Protein AF-A0A356F1R2-F1 (afdb_monomer_lite)

Radius of gyration: 15.66 Å; chains: 1; bounding box: 35×26×42 Å

pLDDT: mean 94.22, std 6.43, range [51.56, 97.62]

Foldseek 3Di:
DLQLLLVLLVVLCVVVVHDLVRVCVVLVDHSVVNVVSNVRDDDWPVVLLSSCQVSQAASCCNNVVDVDGHRWHFDPQDLVLLLVLLVVLCVVVVHDLQRVCVVQVHDSCVSVVSVVPDHDTPVVLVSSCVVSVHGSRSSTDTDD

Structure (mmCIF, N/CA/C/O backbone):
data_AF-A0A356F1R2-F1
#
_entry.id   AF-A0A356F1R2-F1
#
loop_
_atom_site.group_PDB
_atom_site.id
_atom_site.type_symbol
_atom_site.label_atom_id
_atom_site.label_alt_id
_atom_site.label_comp_id
_atom_site.label_asym_id
_atom_site.label_entity_id
_atom_site.label_seq_id
_atom_site.pdbx_PDB_ins_code
_atom_site.Cartn_x
_atom_site.Cartn_y
_atom_site.Cartn_z
_atom_site.occupancy
_atom_site.B_iso_or_equiv
_atom_site.auth_seq_id
_atom_site.auth_comp_id
_atom_site.auth_asym_id
_atom_site.auth_atom_id
_atom_site.pdbx_PDB_model_num
ATOM 1 N N . MET A 1 1 ? -8.764 -10.237 -2.618 1.00 51.56 1 MET A N 1
ATOM 2 C CA . MET A 1 1 ? -7.686 -9.520 -1.892 1.00 51.56 1 MET A CA 1
ATOM 3 C C . MET A 1 1 ? -8.197 -8.269 -1.166 1.00 51.56 1 MET A C 1
ATOM 5 O O . MET A 1 1 ? -7.506 -7.785 -0.288 1.00 51.56 1 MET A O 1
ATOM 9 N N . VAL A 1 2 ? -9.401 -7.766 -1.477 1.00 54.66 2 VAL A N 1
ATOM 10 C CA . VAL A 1 2 ? -10.014 -6.622 -0.773 1.00 54.66 2 VAL A CA 1
ATOM 11 C C . VAL A 1 2 ? -10.582 -7.017 0.596 1.00 54.66 2 VAL A C 1
ATOM 13 O O . VAL A 1 2 ? -10.477 -6.238 1.537 1.00 54.66 2 VAL A O 1
ATOM 16 N N . ASP A 1 3 ? -11.106 -8.239 0.712 1.00 68.25 3 ASP A N 1
ATOM 17 C CA . ASP A 1 3 ? -11.795 -8.711 1.923 1.00 68.25 3 ASP A CA 1
ATOM 18 C C . ASP A 1 3 ? -10.860 -8.750 3.143 1.00 68.25 3 ASP A C 1
ATOM 20 O O . ASP A 1 3 ? -11.213 -8.286 4.222 1.00 68.25 3 ASP A O 1
ATOM 24 N N . LYS A 1 4 ? -9.602 -9.167 2.940 1.00 89.31 4 LYS A N 1
ATOM 25 C CA . LYS A 1 4 ? -8.615 -9.254 4.023 1.00 89.31 4 LYS A CA 1
ATOM 26 C C . LYS A 1 4 ? -8.335 -7.909 4.697 1.00 89.31 4 LYS A C 1
ATOM 28 O O . LYS A 1 4 ? -8.249 -7.855 5.914 1.00 89.31 4 LYS A O 1
ATOM 33 N N . PHE A 1 5 ? -8.206 -6.824 3.931 1.00 95.50 5 PHE A N 1
ATOM 34 C CA . PHE A 1 5 ? -7.922 -5.505 4.508 1.00 95.50 5 PHE A CA 1
ATOM 35 C C . PHE A 1 5 ? -9.089 -4.991 5.361 1.00 95.50 5 PHE A C 1
ATOM 37 O O . PHE A 1 5 ? -8.863 -4.454 6.444 1.00 95.50 5 PHE A O 1
ATOM 44 N N . SER A 1 6 ? -10.334 -5.140 4.890 1.00 96.31 6 SER A N 1
ATOM 45 C CA . SER A 1 6 ? -11.504 -4.700 5.659 1.00 96.31 6 SER A CA 1
ATOM 46 C C . SER A 1 6 ? -11.663 -5.481 6.958 1.00 96.31 6 SER A C 1
ATOM 48 O O . SER A 1 6 ? -11.980 -4.871 7.979 1.00 96.31 6 SER A O 1
ATOM 50 N N . ASP A 1 7 ? -11.399 -6.788 6.919 1.00 96.31 7 ASP A N 1
ATOM 51 C CA . ASP A 1 7 ? -11.484 -7.664 8.087 1.00 96.31 7 ASP A CA 1
ATOM 52 C C . ASP A 1 7 ? -10.404 -7.292 9.112 1.00 96.31 7 ASP A C 1
ATOM 54 O O . ASP A 1 7 ? -10.723 -6.974 10.255 1.00 96.31 7 ASP A O 1
ATOM 58 N N . ILE A 1 8 ? -9.145 -7.167 8.676 1.00 97.25 8 ILE A N 1
ATOM 59 C CA . ILE A 1 8 ? -8.020 -6.778 9.544 1.00 97.25 8 ILE A CA 1
ATOM 60 C C . ILE A 1 8 ? -8.233 -5.384 10.143 1.00 97.25 8 ILE A C 1
ATOM 62 O O . ILE A 1 8 ? -7.986 -5.169 11.329 1.00 97.25 8 ILE A O 1
ATOM 66 N N . LEU A 1 9 ? -8.728 -4.419 9.360 1.00 97.31 9 LEU A N 1
ATOM 67 C CA . LEU A 1 9 ? -9.057 -3.094 9.885 1.00 97.31 9 LEU A CA 1
ATOM 68 C C . LEU A 1 9 ? -10.172 -3.166 10.938 1.00 97.31 9 LEU A C 1
ATOM 70 O O . LEU A 1 9 ? -10.107 -2.452 11.939 1.00 97.31 9 LEU A O 1
ATOM 74 N N . SER A 1 10 ? -11.191 -3.999 10.716 1.00 96.81 10 SER A N 1
ATOM 75 C CA . SER A 1 10 ? -12.272 -4.216 11.681 1.00 96.81 10 SER A CA 1
ATOM 76 C C . SER A 1 10 ? -11.727 -4.779 12.992 1.00 96.81 10 SER A C 1
ATOM 78 O O . SER A 1 10 ? -12.020 -4.232 14.058 1.00 96.81 10 SER A O 1
ATOM 80 N N . ASP A 1 11 ? -10.889 -5.810 12.911 1.00 96.69 11 ASP A N 1
ATOM 81 C CA . ASP A 1 11 ? -10.286 -6.463 14.071 1.00 96.69 11 ASP A CA 1
ATOM 82 C C . ASP A 1 11 ? -9.409 -5.487 14.860 1.00 96.69 11 ASP A C 1
ATOM 84 O O . ASP A 1 11 ? -9.604 -5.309 16.062 1.00 96.69 11 ASP A O 1
ATOM 88 N N . LEU A 1 12 ? -8.542 -4.731 14.179 1.00 96.81 12 LEU A N 1
ATOM 89 C CA . LEU A 1 12 ? -7.698 -3.713 14.809 1.00 96.81 12 LEU A CA 1
ATOM 90 C C . LEU A 1 12 ? -8.512 -2.640 15.549 1.00 96.81 12 LEU A C 1
ATOM 92 O O . LEU A 1 12 ? -8.120 -2.198 16.632 1.00 96.81 12 LEU A O 1
ATOM 96 N N . ILE A 1 13 ? -9.652 -2.210 14.998 1.00 96.44 13 ILE A N 1
ATOM 97 C CA . ILE A 1 13 ? -10.541 -1.235 15.649 1.00 96.44 13 ILE A CA 1
ATOM 98 C C . ILE A 1 13 ? -11.159 -1.823 16.928 1.00 96.44 13 ILE A C 1
ATOM 100 O O . ILE A 1 13 ? -11.223 -1.125 17.948 1.0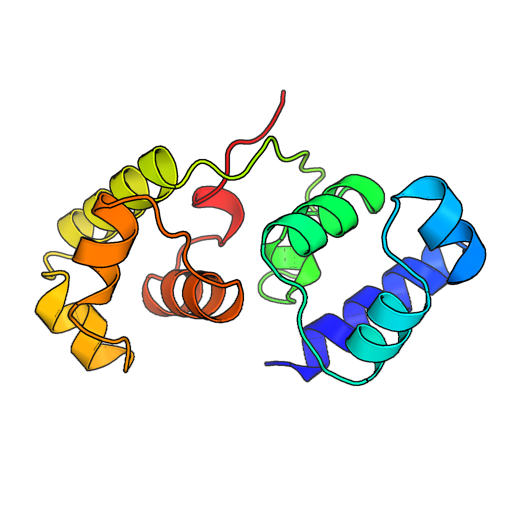0 96.44 13 ILE A O 1
ATOM 104 N N . ILE A 1 14 ? -11.588 -3.089 16.881 1.00 96.38 14 ILE A N 1
ATOM 105 C CA . ILE A 1 14 ? -12.184 -3.811 18.014 1.00 96.38 14 ILE A CA 1
ATOM 106 C C . ILE A 1 14 ? -11.145 -4.034 19.119 1.00 96.38 14 ILE A C 1
ATOM 108 O O . ILE A 1 14 ? -11.404 -3.692 20.272 1.00 96.38 14 ILE A O 1
ATOM 112 N N . GLU A 1 15 ? -9.960 -4.538 18.774 1.00 95.31 15 GLU A N 1
ATOM 113 C CA . GLU A 1 15 ? -8.857 -4.797 19.710 1.00 95.31 15 GLU A CA 1
ATOM 114 C C . GLU A 1 15 ? -8.408 -3.532 20.447 1.00 95.31 15 GLU A C 1
ATOM 116 O O . GLU A 1 15 ? -8.100 -3.566 21.638 1.00 95.31 15 GLU A O 1
ATOM 121 N N . ASN A 1 16 ? -8.422 -2.389 19.758 1.00 93.19 16 ASN A N 1
ATOM 122 C CA . ASN A 1 16 ? -8.071 -1.096 20.341 1.00 93.19 16 ASN A CA 1
ATOM 123 C C . ASN A 1 16 ? -9.237 -0.427 21.090 1.00 93.19 16 ASN A C 1
ATOM 125 O O . ASN A 1 16 ? -9.083 0.699 21.571 1.00 93.19 16 ASN A O 1
ATOM 129 N N . ASN A 1 17 ? -10.404 -1.079 21.178 1.00 93.38 17 ASN A N 1
ATOM 130 C CA . ASN A 1 17 ? -11.624 -0.572 21.811 1.00 93.38 17 ASN A CA 1
ATOM 131 C C . ASN A 1 17 ? -11.966 0.871 21.378 1.00 93.38 17 ASN A C 1
ATOM 133 O O . ASN A 1 17 ? -12.305 1.735 22.193 1.00 93.38 17 ASN A O 1
ATOM 137 N N . CYS A 1 18 ? -11.812 1.160 20.082 1.00 91.62 18 CYS A N 1
ATOM 138 C CA . CYS A 1 18 ? -11.996 2.494 19.518 1.00 91.62 18 CYS A CA 1
ATOM 139 C C . CYS A 1 18 ? -13.264 2.560 18.661 1.00 91.62 18 CYS A C 1
ATOM 141 O O . CYS A 1 18 ? -13.567 1.663 17.884 1.00 91.62 18 CYS A O 1
ATOM 143 N N . SER A 1 19 ? -13.996 3.673 18.744 1.00 95.06 19 SER A N 1
ATOM 144 C CA . SER A 1 19 ? -15.033 3.984 17.751 1.00 95.06 19 SER A CA 1
ATOM 145 C C . SER A 1 19 ? -14.414 4.667 16.529 1.00 95.06 19 SER A C 1
ATOM 147 O O . SER A 1 19 ? -13.357 5.286 16.643 1.00 95.06 19 SER A O 1
ATOM 149 N N . LEU A 1 20 ? -15.099 4.659 15.378 1.00 96.25 20 LEU A N 1
ATOM 150 C CA . LEU A 1 20 ? -14.627 5.384 14.184 1.00 96.25 20 LEU A CA 1
ATOM 151 C C . LEU A 1 20 ? -14.411 6.881 14.448 1.00 96.25 20 LEU A C 1
ATOM 153 O O . LEU A 1 20 ? -13.449 7.457 13.954 1.00 96.25 20 LEU A O 1
ATOM 157 N N . ARG A 1 21 ? -15.271 7.491 15.277 1.00 96.25 21 ARG A N 1
ATOM 158 C CA . ARG A 1 21 ? -15.151 8.904 15.670 1.00 96.25 21 ARG A CA 1
ATOM 159 C C . ARG A 1 21 ? -13.915 9.160 16.522 1.00 96.25 21 ARG A C 1
ATOM 161 O O . ARG A 1 21 ? -13.266 10.190 16.374 1.00 96.25 21 ARG A O 1
ATOM 168 N N . GLU A 1 22 ? -13.596 8.231 17.418 1.00 95.12 22 GLU A N 1
ATOM 169 C CA . GLU A 1 22 ? -12.386 8.331 18.229 1.00 95.12 22 GLU A CA 1
ATOM 170 C C . GLU A 1 22 ? -11.136 8.107 17.371 1.00 95.12 22 GLU A C 1
ATOM 172 O O . GLU A 1 22 ? -10.164 8.845 17.509 1.00 95.12 22 GLU A O 1
ATOM 177 N N . LEU A 1 23 ? -11.186 7.161 16.428 1.00 95.25 23 LEU A N 1
ATOM 178 C CA . LEU A 1 23 ? -10.108 6.932 15.469 1.00 95.25 23 LEU A CA 1
ATOM 179 C C . LEU A 1 23 ? -9.850 8.180 14.617 1.00 95.25 23 LEU A C 1
ATOM 181 O O . LEU A 1 23 ? -8.706 8.604 14.479 1.00 95.25 23 LEU A O 1
ATOM 185 N N . GLU A 1 24 ? -10.908 8.815 14.112 1.00 96.94 24 GLU A N 1
ATOM 186 C CA . GLU A 1 24 ? -10.827 10.078 13.376 1.00 96.94 24 GLU A CA 1
ATOM 187 C C . GLU A 1 24 ? -10.139 11.169 14.198 1.00 96.94 24 GLU A C 1
ATOM 189 O O . GLU A 1 24 ? -9.221 11.823 13.704 1.00 96.94 24 GLU A O 1
ATOM 194 N N . ARG A 1 25 ? -10.519 11.328 15.470 1.00 96.19 25 ARG A N 1
ATOM 195 C CA . ARG A 1 25 ? -9.909 12.315 16.370 1.00 96.19 25 ARG A CA 1
ATOM 196 C C . ARG A 1 25 ? -8.421 12.047 16.617 1.00 96.19 25 ARG A C 1
ATOM 198 O O . ARG A 1 25 ? -7.670 12.994 16.833 1.00 96.19 25 ARG A O 1
ATOM 205 N N . ARG A 1 26 ? -8.003 10.778 16.619 1.00 94.50 26 ARG A N 1
ATOM 206 C CA . ARG A 1 26 ? -6.626 10.372 16.939 1.00 94.50 26 ARG A CA 1
ATOM 207 C C . ARG A 1 26 ? -5.688 10.360 15.736 1.00 94.50 26 ARG A C 1
ATOM 209 O O . ARG A 1 26 ? -4.567 10.835 15.859 1.00 94.50 26 ARG A O 1
ATOM 216 N N . CYS A 1 27 ? -6.121 9.821 14.597 1.00 93.56 27 CYS A N 1
ATOM 217 C CA . CYS A 1 27 ? -5.271 9.659 13.410 1.00 93.56 27 CYS A CA 1
ATOM 218 C C . CYS A 1 27 ? -5.625 10.610 12.254 1.00 93.56 27 CYS A C 1
ATOM 220 O O . CYS A 1 27 ? -4.893 10.682 11.270 1.00 93.56 27 CYS A O 1
ATOM 222 N N . GLY A 1 28 ? -6.734 11.353 12.346 1.00 94.38 28 GLY A N 1
ATOM 223 C CA . GLY A 1 28 ? -7.154 12.321 11.327 1.00 94.38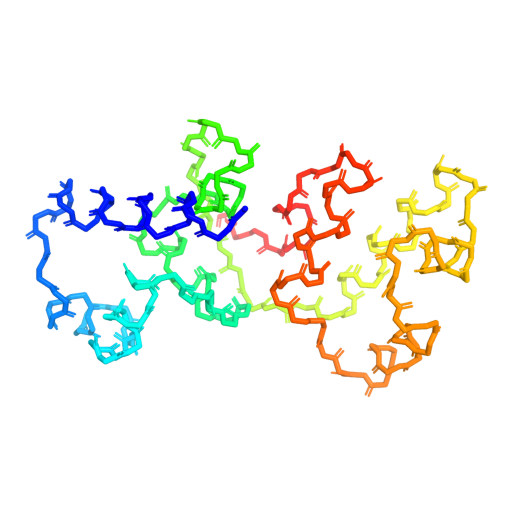 28 GLY A CA 1
ATOM 224 C C . GLY A 1 28 ? -7.825 11.711 10.092 1.00 94.38 28 GLY A C 1
ATOM 225 O O . GLY A 1 28 ? -8.116 12.429 9.134 1.00 94.38 28 GLY A O 1
ATOM 226 N N . VAL A 1 29 ? -8.091 10.400 10.081 1.00 97.00 29 VAL A N 1
ATOM 227 C CA . VAL A 1 29 ? -8.831 9.737 8.998 1.00 97.00 29 VAL A CA 1
ATOM 228 C C . VAL A 1 29 ? -10.328 9.825 9.281 1.00 97.00 29 VAL A C 1
ATOM 230 O O . VAL A 1 29 ? -10.815 9.254 10.250 1.00 97.00 29 VAL A O 1
ATOM 233 N N . ALA A 1 30 ? -11.072 10.525 8.421 1.00 97.62 30 ALA A N 1
ATOM 234 C CA . ALA A 1 30 ? -12.503 10.755 8.618 1.00 97.62 30 ALA A CA 1
ATOM 235 C C . ALA A 1 30 ? -13.306 9.452 8.786 1.00 97.62 30 ALA A C 1
ATOM 237 O O . ALA A 1 30 ? -13.138 8.506 8.008 1.00 97.62 30 ALA A O 1
ATOM 238 N N . SER A 1 31 ? -14.268 9.440 9.714 1.00 97.00 31 SER A N 1
ATOM 239 C CA . SER A 1 31 ? -15.140 8.288 9.998 1.00 97.00 31 SER A CA 1
ATOM 240 C C . SER A 1 31 ? -15.864 7.762 8.755 1.00 97.00 31 SER A C 1
ATOM 242 O O . SER A 1 31 ? -16.109 6.564 8.628 1.00 97.00 31 SER A O 1
ATOM 244 N N . SER A 1 32 ? -16.194 8.646 7.809 1.00 97.12 32 SER A N 1
ATOM 245 C CA . SER A 1 32 ? -16.823 8.280 6.535 1.00 97.12 32 SER A CA 1
ATOM 246 C C . SER A 1 32 ? -15.885 7.501 5.608 1.00 97.12 32 SER A C 1
ATOM 248 O O . SER A 1 32 ? -16.343 6.595 4.910 1.00 97.12 32 SER A O 1
ATOM 250 N N . GLN A 1 33 ? -14.584 7.811 5.616 1.00 97.44 33 GLN A N 1
ATOM 251 C CA . GLN A 1 33 ? -13.575 7.043 4.885 1.00 97.44 33 GLN A CA 1
ATOM 252 C C . GLN A 1 33 ? -13.354 5.687 5.550 1.00 97.44 33 GLN A C 1
ATOM 254 O O . GLN A 1 33 ? -13.434 4.671 4.869 1.00 97.44 33 GLN A O 1
ATOM 259 N N . LEU A 1 34 ? -13.209 5.657 6.879 1.00 97.44 34 LEU A N 1
ATOM 260 C CA . LEU A 1 34 ? -13.091 4.412 7.645 1.00 97.44 34 LEU A CA 1
ATOM 261 C C . LEU A 1 34 ? -14.279 3.474 7.404 1.00 97.44 34 LEU A C 1
ATOM 263 O O . LEU A 1 34 ? -14.097 2.299 7.108 1.00 97.44 34 LEU A O 1
ATOM 267 N N . SER A 1 35 ? -15.506 4.002 7.434 1.00 97.19 35 SER A N 1
ATOM 268 C CA . SER A 1 35 ? -16.709 3.217 7.135 1.00 97.19 35 SER A CA 1
ATOM 269 C C . SER A 1 35 ? -16.707 2.654 5.711 1.00 97.19 35 SER A C 1
ATOM 271 O O . SER A 1 35 ? -17.230 1.567 5.483 1.00 97.19 35 SER A O 1
ATOM 273 N N . ARG A 1 36 ? -16.131 3.375 4.743 1.00 97.00 36 ARG A N 1
ATOM 274 C CA . ARG A 1 36 ? -15.986 2.883 3.371 1.00 97.00 36 ARG A CA 1
ATOM 275 C C . ARG A 1 36 ? -14.934 1.780 3.282 1.00 97.00 36 ARG A C 1
ATOM 277 O O . ARG A 1 36 ? -15.123 0.828 2.530 1.00 97.00 36 ARG A O 1
ATOM 284 N N . TYR A 1 37 ? -13.849 1.897 4.038 1.00 97.19 37 TYR A N 1
ATOM 285 C CA . TYR A 1 37 ? -12.797 0.887 4.096 1.00 97.19 37 TYR A CA 1
ATOM 286 C C . TYR A 1 37 ? -13.315 -0.433 4.660 1.00 97.19 37 TYR A C 1
ATOM 288 O O . TYR A 1 37 ? -13.148 -1.470 4.029 1.00 97.19 37 TYR A O 1
ATOM 296 N N . LEU A 1 38 ? -14.098 -0.368 5.739 1.00 96.06 38 LEU A N 1
ATOM 297 C CA . LEU A 1 38 ? -14.798 -1.522 6.317 1.00 96.06 38 LEU A CA 1
ATOM 298 C C . LEU A 1 38 ? -15.838 -2.163 5.380 1.00 96.06 38 LEU A C 1
ATOM 300 O O . LEU A 1 38 ? -16.319 -3.255 5.649 1.00 96.06 38 LEU A O 1
ATOM 304 N N . LYS A 1 39 ? -16.204 -1.496 4.279 1.00 95.19 39 LYS A N 1
ATOM 305 C CA . LYS A 1 39 ? -17.099 -2.025 3.236 1.00 95.19 39 LYS A CA 1
ATOM 306 C C . LYS A 1 39 ? -16.342 -2.549 2.012 1.00 95.19 39 LYS A C 1
ATOM 308 O O . LYS A 1 39 ? -16.953 -2.735 0.963 1.00 95.19 39 LYS A O 1
ATOM 313 N N . GLY A 1 40 ? -15.027 -2.734 2.119 1.00 92.62 40 GLY A N 1
ATOM 314 C CA . GLY A 1 40 ? -14.207 -3.284 1.043 1.00 92.62 40 GLY A CA 1
ATOM 315 C C . GLY A 1 40 ? -13.719 -2.235 0.045 1.00 92.62 40 GLY A C 1
ATOM 316 O O . GLY A 1 40 ? -13.634 -2.491 -1.149 1.00 92.62 40 GLY A O 1
ATOM 317 N N . THR A 1 41 ? -13.396 -1.025 0.496 1.00 95.25 41 THR A N 1
ATOM 318 C CA . THR A 1 41 ? -12.539 -0.136 -0.310 1.00 95.25 41 THR A CA 1
ATOM 319 C C . THR A 1 41 ? -11.165 -0.058 0.320 1.00 95.25 41 THR A C 1
ATOM 321 O O . THR A 1 41 ? -11.027 -0.246 1.524 1.00 95.25 41 THR A O 1
ATOM 324 N N . ILE A 1 42 ? -10.145 0.233 -0.481 1.00 95.00 42 ILE A N 1
ATOM 325 C CA . ILE A 1 42 ? -8.789 0.393 0.038 1.00 95.00 42 ILE A CA 1
ATOM 326 C C . ILE A 1 42 ? -8.414 1.877 0.139 1.00 95.00 42 ILE A C 1
ATOM 328 O O . ILE A 1 42 ? -8.857 2.688 -0.685 1.00 95.00 42 ILE A O 1
ATOM 332 N N . PRO A 1 43 ? -7.600 2.254 1.135 1.00 96.81 43 PRO A N 1
ATOM 333 C CA . PRO A 1 43 ? -7.088 3.605 1.267 1.00 96.81 43 PRO A CA 1
ATOM 334 C C . PRO A 1 43 ? -6.066 3.929 0.175 1.00 96.81 43 PRO A C 1
ATOM 336 O O . PRO A 1 43 ? -5.467 3.053 -0.449 1.00 96.81 43 PRO A O 1
ATOM 339 N N . ASN A 1 44 ? -5.822 5.225 -0.023 1.00 96.44 44 ASN A N 1
ATOM 340 C CA . ASN A 1 44 ? -4.610 5.660 -0.711 1.00 96.44 44 ASN A CA 1
ATOM 341 C C . ASN A 1 44 ? -3.375 5.441 0.181 1.00 96.44 44 ASN A C 1
ATOM 343 O O . ASN A 1 44 ? -3.497 5.236 1.388 1.00 96.44 44 ASN A O 1
ATOM 347 N N . VAL A 1 45 ? -2.189 5.556 -0.417 1.00 96.88 45 VAL A N 1
ATOM 348 C CA . VAL A 1 45 ? -0.898 5.307 0.240 1.00 96.88 45 VAL A CA 1
ATOM 349 C C . VAL A 1 45 ? -0.745 6.098 1.546 1.00 96.88 45 VAL A C 1
ATOM 351 O O . VAL A 1 45 ? -0.442 5.528 2.588 1.00 96.88 45 VAL A O 1
ATOM 354 N N . LYS A 1 46 ? -1.053 7.400 1.532 1.00 96.06 46 LYS A N 1
ATOM 355 C CA . LYS A 1 46 ? -0.935 8.262 2.718 1.00 96.06 46 LYS A CA 1
ATOM 356 C C . LYS A 1 46 ? -1.831 7.797 3.870 1.00 96.06 46 LYS A C 1
ATOM 358 O O . LYS A 1 46 ? -1.401 7.772 5.023 1.00 96.06 46 LYS A O 1
ATOM 363 N N . VAL A 1 47 ? -3.085 7.461 3.568 1.00 97.25 47 VAL A N 1
ATOM 364 C CA . VAL A 1 47 ? -4.036 6.990 4.582 1.00 97.25 47 VAL A CA 1
ATOM 365 C C . VAL A 1 47 ? -3.651 5.596 5.077 1.00 97.25 47 VAL A C 1
ATOM 367 O O . VAL A 1 47 ? -3.727 5.362 6.278 1.00 97.25 47 VAL A O 1
ATOM 370 N N . ALA A 1 48 ? -3.171 4.709 4.201 1.00 97.50 48 ALA A N 1
ATOM 371 C CA . ALA A 1 48 ? -2.670 3.392 4.589 1.00 97.50 48 ALA A CA 1
ATOM 372 C C . ALA A 1 48 ? -1.534 3.506 5.617 1.00 97.50 48 ALA A C 1
ATOM 374 O O . ALA A 1 48 ? -1.616 2.913 6.687 1.00 97.50 48 ALA A O 1
ATOM 375 N N . MET A 1 49 ? -0.542 4.358 5.346 1.00 97.12 49 MET A N 1
ATOM 376 C CA . MET A 1 49 ? 0.574 4.616 6.264 1.00 97.12 49 MET A CA 1
ATOM 377 C C . MET A 1 49 ? 0.109 5.232 7.586 1.00 97.12 49 MET A C 1
ATOM 379 O O . MET A 1 49 ? 0.631 4.903 8.643 1.00 97.12 49 MET A O 1
ATOM 383 N N . THR A 1 50 ? -0.890 6.119 7.546 1.00 97.19 50 THR A N 1
ATOM 384 C CA . THR A 1 50 ? -1.462 6.727 8.758 1.00 97.19 50 THR A CA 1
ATOM 385 C C . THR A 1 50 ? -2.146 5.682 9.640 1.00 97.19 50 THR A C 1
ATOM 387 O O . THR A 1 50 ? -1.970 5.706 10.855 1.00 97.19 50 THR A O 1
ATOM 390 N N . LEU A 1 51 ? -2.900 4.756 9.041 1.00 97.31 51 LEU A N 1
ATOM 391 C CA . LEU A 1 51 ? -3.533 3.655 9.769 1.00 97.31 51 LEU A CA 1
ATOM 392 C C . LEU A 1 51 ? -2.489 2.682 10.322 1.00 97.31 51 LEU A C 1
ATOM 394 O O . LEU A 1 51 ? -2.557 2.341 11.497 1.00 97.31 51 LEU A O 1
ATOM 398 N N . ALA A 1 52 ? -1.502 2.298 9.511 1.00 96.94 52 ALA A N 1
ATOM 399 C CA . ALA A 1 52 ? -0.421 1.407 9.923 1.00 96.94 52 ALA A CA 1
ATOM 400 C C . ALA A 1 52 ? 0.380 1.989 11.105 1.00 96.94 52 ALA A C 1
ATOM 402 O O . ALA A 1 52 ? 0.555 1.322 12.122 1.00 96.94 52 ALA A O 1
ATOM 403 N N . ASN A 1 53 ? 0.728 3.281 11.040 1.00 96.44 53 ASN A N 1
ATOM 404 C CA . ASN A 1 53 ? 1.374 4.004 12.140 1.00 96.44 53 ASN A CA 1
ATOM 405 C C . ASN A 1 53 ? 0.513 4.060 13.405 1.00 96.44 53 ASN A C 1
ATOM 407 O O . ASN A 1 53 ? 1.041 3.973 14.507 1.00 96.44 53 ASN A O 1
ATOM 411 N N . TYR A 1 54 ? -0.802 4.256 13.262 1.00 96.00 54 TYR A N 1
ATOM 412 C CA . TYR A 1 54 ? -1.706 4.331 14.410 1.00 96.00 54 TYR A CA 1
ATOM 413 C C . TYR A 1 54 ? -1.846 2.977 15.119 1.00 96.00 54 TYR A C 1
ATOM 415 O O . TYR A 1 54 ? -1.903 2.933 16.343 1.00 96.00 54 TYR A O 1
ATOM 423 N N . PHE A 1 55 ? -1.920 1.886 14.355 1.00 96.06 55 PHE A N 1
ATOM 424 C CA . PHE A 1 55 ? -2.086 0.534 14.891 1.00 96.06 55 PHE A CA 1
ATOM 425 C C . PHE A 1 55 ? -0.767 -0.183 15.199 1.00 96.06 55 PHE A C 1
ATOM 427 O O . PHE A 1 55 ? -0.807 -1.336 15.647 1.00 96.06 55 PHE A O 1
ATOM 434 N N . GLU A 1 56 ? 0.362 0.496 14.972 1.00 95.50 56 GLU A N 1
ATOM 435 C CA . GLU A 1 56 ? 1.721 -0.011 15.173 1.00 95.50 56 GLU A CA 1
ATOM 436 C C . GLU A 1 56 ? 1.929 -1.344 14.438 1.00 95.50 56 GLU A C 1
ATOM 438 O O . GLU A 1 56 ? 2.289 -2.365 15.031 1.00 95.50 56 GLU A O 1
ATOM 443 N N . CYS A 1 57 ? 1.605 -1.357 13.141 1.00 96.19 57 CYS A N 1
ATOM 444 C CA . CYS A 1 57 ? 1.714 -2.538 12.291 1.00 96.19 57 CYS A CA 1
ATOM 445 C C . CYS A 1 57 ? 2.374 -2.250 10.939 1.00 96.19 57 CYS A C 1
ATOM 447 O O . CYS A 1 57 ? 2.369 -1.121 10.450 1.00 96.19 57 CYS A O 1
ATOM 449 N N . GLY A 1 58 ? 2.900 -3.309 10.319 1.00 96.50 58 GLY A N 1
ATOM 450 C CA . GLY A 1 58 ? 3.363 -3.285 8.937 1.00 96.50 58 GLY A CA 1
ATOM 451 C C . GLY A 1 58 ? 2.218 -3.139 7.926 1.00 96.50 58 GLY A C 1
ATOM 452 O O . GLY A 1 58 ? 1.089 -3.558 8.198 1.00 96.50 58 GLY A O 1
ATOM 453 N N . LEU A 1 59 ? 2.491 -2.612 6.730 1.00 96.75 59 LEU A N 1
ATOM 454 C CA . LEU A 1 59 ? 1.531 -2.603 5.626 1.00 96.75 59 LEU A CA 1
ATOM 455 C C . LEU A 1 59 ? 1.292 -4.026 5.127 1.00 96.75 59 LEU A C 1
ATOM 457 O O . LEU A 1 59 ? 0.161 -4.339 4.762 1.00 96.75 59 LEU A O 1
ATOM 461 N N . ASP A 1 60 ? 2.297 -4.907 5.173 1.00 96.25 60 ASP A N 1
ATOM 462 C CA . ASP A 1 60 ? 2.080 -6.325 4.872 1.00 96.25 60 ASP A CA 1
ATOM 463 C C . ASP A 1 60 ? 1.002 -6.928 5.776 1.00 96.25 60 ASP A C 1
ATOM 465 O O . ASP A 1 60 ? 0.080 -7.583 5.290 1.00 96.25 60 ASP A O 1
ATOM 469 N N . TYR A 1 61 ? 1.074 -6.653 7.080 1.00 96.69 61 TYR A N 1
ATOM 470 C CA . TYR A 1 61 ? 0.057 -7.087 8.032 1.00 96.69 61 TYR A CA 1
ATOM 471 C C . TYR A 1 61 ? -1.290 -6.426 7.742 1.00 96.69 61 TYR A C 1
ATOM 473 O O . TYR A 1 61 ? -2.294 -7.111 7.584 1.00 96.69 61 TYR A O 1
ATOM 481 N N . LEU A 1 62 ? -1.320 -5.096 7.599 1.00 97.00 62 LEU A N 1
ATOM 482 C CA . LEU A 1 62 ? -2.560 -4.345 7.391 1.00 97.00 62 LEU A CA 1
ATOM 483 C C . LEU A 1 62 ? -3.345 -4.825 6.157 1.00 97.00 62 LEU A C 1
ATOM 485 O O . LEU A 1 62 ? -4.573 -4.844 6.181 1.00 97.00 62 LEU A O 1
ATOM 489 N N . PHE A 1 63 ? -2.652 -5.219 5.086 1.00 96.06 63 PHE A N 1
ATOM 490 C CA . PHE A 1 63 ? -3.267 -5.729 3.856 1.00 96.06 63 PHE A CA 1
ATOM 491 C C . PHE A 1 63 ? -3.370 -7.265 3.796 1.00 96.06 63 PHE A C 1
ATOM 493 O O . PHE A 1 63 ? -3.836 -7.803 2.788 1.00 96.06 63 PHE A O 1
ATOM 500 N N . GLY A 1 64 ? -2.992 -7.980 4.860 1.00 94.31 64 GLY A N 1
ATOM 501 C CA . GLY A 1 64 ? -3.106 -9.439 4.956 1.00 94.31 64 GLY A CA 1
ATOM 502 C C . GLY A 1 64 ? -2.168 -10.208 4.018 1.00 94.31 64 GLY A C 1
ATOM 503 O O . GLY A 1 64 ? -2.524 -11.298 3.547 1.00 94.31 64 GLY A O 1
ATOM 504 N N . LEU A 1 65 ? -1.012 -9.610 3.717 1.00 93.38 65 LEU A N 1
ATOM 505 C CA . LEU A 1 65 ? 0.127 -10.209 3.014 1.00 93.38 65 LEU A CA 1
ATOM 506 C C . LEU A 1 65 ? 1.063 -10.954 3.982 1.00 93.38 65 LEU A C 1
ATOM 508 O O . LEU A 1 65 ? 1.803 -11.835 3.555 1.00 93.38 65 LEU A O 1
ATOM 512 N N . SER A 1 66 ? 0.995 -10.630 5.276 1.00 93.31 66 SER A N 1
ATOM 513 C CA . SER A 1 66 ? 1.690 -11.319 6.365 1.00 93.31 66 SER A CA 1
ATOM 514 C C . SER A 1 66 ? 0.777 -11.453 7.584 1.00 93.31 66 SER A C 1
ATOM 516 O O . SER A 1 66 ? -0.027 -10.563 7.854 1.00 93.31 66 SER A O 1
ATOM 518 N N . ASP A 1 67 ? 0.933 -12.539 8.340 1.00 93.06 67 ASP A N 1
ATOM 519 C CA . ASP A 1 67 ? 0.273 -12.724 9.640 1.00 93.06 67 ASP A CA 1
ATOM 520 C C . ASP A 1 67 ? 1.088 -12.095 10.791 1.00 93.06 67 ASP A C 1
ATOM 522 O O . ASP A 1 67 ? 0.613 -11.973 11.921 1.00 93.06 67 ASP A O 1
ATOM 526 N N . GLU A 1 68 ? 2.326 -11.671 10.520 1.00 92.69 68 GLU A N 1
ATOM 527 C CA . GLU A 1 68 ? 3.217 -11.083 11.516 1.00 92.69 68 GLU A CA 1
ATOM 528 C C . GLU A 1 68 ? 2.952 -9.586 11.690 1.00 92.69 68 GLU A C 1
ATOM 530 O O . GLU A 1 68 ? 3.263 -8.766 10.821 1.00 92.69 68 GLU A O 1
ATOM 535 N N . LYS A 1 69 ? 2.436 -9.204 12.861 1.00 92.69 69 LYS A N 1
ATOM 536 C CA . LYS A 1 69 ? 2.287 -7.796 13.241 1.00 92.69 69 LYS A CA 1
ATOM 537 C C . LYS A 1 69 ? 3.639 -7.210 13.661 1.00 92.69 69 LYS A C 1
ATOM 539 O O . LYS A 1 69 ? 4.017 -7.252 14.830 1.00 92.69 69 LYS A O 1
ATOM 544 N N . GLN A 1 70 ? 4.369 -6.664 12.695 1.00 89.50 70 GLN A N 1
ATOM 545 C CA . GLN A 1 70 ? 5.627 -5.957 12.939 1.00 89.50 70 GLN A CA 1
ATOM 546 C C . GLN A 1 70 ? 5.360 -4.518 13.382 1.00 89.50 70 GLN A C 1
ATOM 548 O O . GLN A 1 70 ? 4.547 -3.835 12.766 1.00 89.50 70 GLN A O 1
ATOM 553 N N . ASN A 1 71 ? 6.056 -4.039 14.414 1.00 92.56 71 ASN A N 1
ATOM 554 C CA . ASN A 1 71 ? 5.940 -2.647 14.841 1.00 92.56 71 ASN A CA 1
ATOM 555 C C . ASN A 1 71 ? 6.762 -1.747 13.901 1.00 92.56 71 ASN A C 1
ATOM 557 O O . ASN A 1 71 ? 7.983 -1.647 14.044 1.00 92.56 71 ASN A O 1
ATOM 561 N N . ILE A 1 72 ? 6.095 -1.160 12.902 1.00 90.38 72 ILE A N 1
ATOM 562 C CA . ILE A 1 72 ? 6.699 -0.315 11.867 1.00 90.38 72 ILE A CA 1
ATOM 563 C C . ILE A 1 72 ? 6.085 1.084 11.922 1.00 90.38 72 ILE A C 1
ATOM 565 O O . ILE A 1 72 ? 4.868 1.243 12.005 1.00 90.38 72 ILE A O 1
ATOM 569 N N . PHE A 1 73 ? 6.940 2.102 11.811 1.00 93.56 73 PHE A N 1
ATOM 570 C CA . PHE A 1 73 ? 6.528 3.495 11.688 1.00 93.56 73 PHE A CA 1
ATOM 571 C C . PHE A 1 73 ? 7.031 4.083 10.377 1.00 93.56 73 PHE A C 1
ATOM 573 O O . PHE A 1 73 ? 8.230 4.167 10.143 1.00 93.56 73 PHE A O 1
ATOM 580 N N . TYR A 1 74 ? 6.131 4.553 9.528 1.00 93.88 74 TYR A N 1
ATOM 581 C CA . TYR A 1 74 ? 6.456 5.104 8.221 1.00 93.88 74 TYR A CA 1
ATOM 582 C C . TYR A 1 74 ? 6.671 6.620 8.251 1.00 93.88 74 TYR A C 1
ATOM 584 O O . TYR A 1 74 ? 5.994 7.365 8.976 1.00 93.88 74 TYR A O 1
ATOM 592 N N . ALA A 1 75 ? 7.597 7.091 7.412 1.00 92.25 75 ALA A N 1
ATOM 593 C CA . ALA A 1 75 ? 7.760 8.502 7.061 1.00 92.25 75 ALA A CA 1
ATOM 594 C C . ALA A 1 75 ? 6.720 8.960 6.026 1.00 92.25 75 ALA A C 1
ATOM 596 O O . ALA A 1 75 ? 5.628 8.414 5.966 1.00 92.25 75 ALA A O 1
ATOM 597 N N . ASN A 1 76 ? 6.994 10.016 5.261 1.00 92.12 76 ASN A N 1
ATOM 598 C CA . ASN A 1 76 ? 6.174 10.315 4.086 1.00 92.12 76 ASN A CA 1
ATOM 599 C C . ASN A 1 76 ? 6.575 9.373 2.947 1.00 92.12 76 ASN A C 1
ATOM 601 O O . ASN A 1 76 ? 7.719 8.934 2.888 1.00 92.12 76 ASN A O 1
ATOM 605 N N . PHE A 1 77 ? 5.646 9.069 2.041 1.00 94.31 77 PHE A N 1
ATOM 606 C CA . PHE A 1 77 ? 5.973 8.244 0.882 1.00 94.31 77 PHE A CA 1
ATOM 607 C C . PHE A 1 77 ? 6.922 9.000 -0.051 1.00 94.3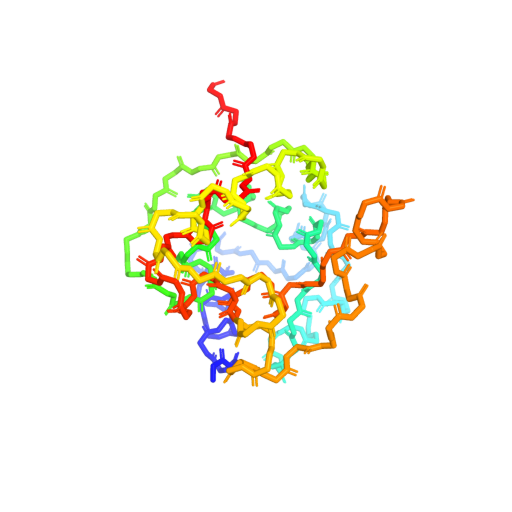1 77 PHE A C 1
ATOM 609 O O . PHE A 1 77 ? 6.554 10.050 -0.584 1.00 94.31 77 PHE A O 1
ATOM 616 N N . ASP A 1 78 ? 8.121 8.457 -0.251 1.00 94.56 78 ASP A N 1
ATOM 617 C CA . ASP A 1 78 ? 9.091 8.969 -1.212 1.00 94.56 78 ASP A CA 1
ATOM 618 C C . ASP A 1 78 ? 9.004 8.176 -2.522 1.00 94.56 78 ASP A C 1
ATOM 620 O O . ASP A 1 78 ? 9.526 7.065 -2.654 1.00 94.56 78 ASP A O 1
ATOM 624 N N . THR A 1 79 ? 8.355 8.782 -3.520 1.00 94.88 79 THR A N 1
ATOM 625 C CA . THR A 1 79 ? 8.245 8.229 -4.874 1.00 94.88 79 THR A CA 1
ATOM 626 C C . THR A 1 79 ? 9.619 7.941 -5.492 1.00 94.88 79 THR A C 1
ATOM 628 O O . THR A 1 79 ? 9.763 6.949 -6.205 1.00 94.88 79 THR A O 1
ATOM 631 N N . TYR A 1 80 ? 10.639 8.769 -5.239 1.00 94.88 80 TYR A N 1
ATOM 632 C CA . TYR A 1 80 ? 11.972 8.563 -5.806 1.00 94.88 80 TYR A CA 1
ATOM 633 C C . TYR A 1 80 ? 12.635 7.316 -5.217 1.00 94.88 80 TYR A C 1
ATOM 635 O O . TYR A 1 80 ? 13.137 6.469 -5.966 1.00 94.88 80 TYR A O 1
ATOM 643 N N . ASN A 1 81 ? 12.584 7.164 -3.891 1.00 95.00 81 ASN A N 1
ATOM 644 C CA . ASN A 1 81 ? 13.099 5.971 -3.227 1.00 95.00 81 ASN A CA 1
ATOM 645 C C . ASN A 1 81 ? 12.341 4.709 -3.673 1.00 95.00 81 ASN A C 1
ATOM 647 O O . ASN A 1 81 ? 12.972 3.709 -4.019 1.00 95.00 81 ASN A O 1
ATOM 651 N N . PHE A 1 82 ? 11.009 4.782 -3.790 1.00 96.50 82 PHE A N 1
ATOM 652 C CA . PHE A 1 82 ? 10.203 3.701 -4.362 1.00 96.50 82 PHE A CA 1
ATOM 653 C C . PHE A 1 82 ? 10.699 3.288 -5.757 1.00 96.50 82 PHE A C 1
ATOM 655 O O . PHE A 1 82 ? 10.950 2.105 -5.982 1.00 96.50 82 PHE A O 1
ATOM 662 N N . ILE A 1 83 ? 10.885 4.236 -6.688 1.00 97.25 83 ILE A N 1
ATOM 663 C CA . ILE A 1 83 ? 11.348 3.932 -8.055 1.00 97.25 83 ILE A CA 1
ATOM 664 C C . ILE A 1 83 ? 12.708 3.235 -8.022 1.00 97.25 83 ILE A C 1
ATOM 666 O O . ILE A 1 83 ? 12.918 2.265 -8.749 1.00 97.25 83 ILE A O 1
ATOM 670 N N . LYS A 1 84 ? 13.631 3.709 -7.178 1.00 97.38 84 LYS A N 1
ATOM 671 C CA . LYS A 1 84 ? 14.962 3.114 -7.034 1.00 97.38 84 LYS A CA 1
ATOM 672 C C . LYS A 1 84 ? 14.876 1.652 -6.586 1.00 97.38 84 LYS A C 1
ATOM 674 O O . LYS A 1 84 ? 15.490 0.796 -7.218 1.00 97.38 84 LYS A O 1
ATOM 679 N N . ILE A 1 85 ? 14.106 1.372 -5.534 1.00 97.00 85 ILE A N 1
ATOM 680 C CA . ILE A 1 85 ? 13.924 0.018 -4.990 1.00 97.00 85 ILE A CA 1
ATOM 681 C C . ILE A 1 85 ? 13.224 -0.877 -6.015 1.00 97.00 85 ILE A C 1
ATOM 683 O O . ILE A 1 85 ? 13.687 -1.979 -6.296 1.00 97.00 85 ILE A O 1
ATOM 687 N N . TYR A 1 86 ? 12.162 -0.378 -6.646 1.00 97.38 86 TYR A N 1
ATOM 688 C CA . TYR A 1 86 ? 11.436 -1.090 -7.692 1.00 97.38 86 TYR A CA 1
ATOM 689 C C . TYR A 1 86 ? 12.349 -1.513 -8.854 1.00 97.38 86 TYR A C 1
ATOM 691 O O . TYR A 1 86 ? 12.353 -2.680 -9.245 1.00 97.38 86 TYR A O 1
ATOM 699 N N . LEU A 1 87 ? 13.157 -0.592 -9.391 1.00 97.38 87 LEU A N 1
ATOM 700 C CA . LEU A 1 87 ? 14.080 -0.893 -10.490 1.00 97.38 87 LEU A CA 1
ATOM 701 C C . LEU A 1 87 ? 15.190 -1.869 -10.072 1.00 97.38 87 LEU A C 1
ATOM 703 O O . LEU A 1 87 ? 15.579 -2.720 -10.873 1.00 97.38 87 LEU A O 1
ATOM 707 N N . ASP A 1 88 ? 15.671 -1.785 -8.831 1.00 97.31 88 ASP A N 1
ATOM 708 C CA . ASP A 1 88 ? 16.641 -2.737 -8.284 1.00 97.31 88 ASP A CA 1
ATOM 709 C C . ASP A 1 88 ? 16.053 -4.155 -8.183 1.00 97.31 88 ASP A C 1
ATOM 711 O O . ASP A 1 88 ? 16.683 -5.121 -8.622 1.00 97.31 88 ASP A O 1
ATOM 715 N N . CYS A 1 89 ? 14.809 -4.294 -7.711 1.00 96.88 89 CYS A N 1
ATOM 716 C CA . CYS A 1 89 ? 14.099 -5.575 -7.703 1.00 96.88 89 CYS A CA 1
ATOM 717 C C . CYS A 1 89 ? 13.958 -6.161 -9.117 1.00 96.88 89 CYS A C 1
ATOM 719 O O . CYS A 1 89 ? 14.261 -7.334 -9.332 1.00 96.88 89 CYS A O 1
ATOM 721 N N . LEU A 1 90 ? 13.559 -5.350 -10.103 1.00 97.00 90 LEU A N 1
ATOM 722 C CA . LEU A 1 90 ? 13.452 -5.805 -11.494 1.00 97.00 90 LEU A CA 1
ATOM 723 C C . LEU A 1 90 ? 14.800 -6.270 -12.063 1.00 97.00 90 LEU A C 1
ATOM 725 O O . LEU A 1 90 ? 14.868 -7.308 -12.726 1.00 97.00 90 LEU A O 1
ATOM 729 N N . SER A 1 91 ? 15.870 -5.527 -11.773 1.00 96.62 91 SER A N 1
ATOM 730 C CA . SER A 1 91 ? 17.236 -5.866 -12.179 1.00 96.62 91 SER A CA 1
ATOM 731 C C . SER A 1 91 ? 17.674 -7.217 -11.606 1.00 96.62 91 SER A C 1
ATOM 733 O O . SER A 1 91 ? 18.139 -8.083 -12.347 1.00 96.62 91 SER A O 1
ATOM 735 N N . LYS A 1 92 ? 17.428 -7.454 -10.310 1.00 95.81 92 LYS A N 1
ATOM 736 C CA . LYS A 1 92 ? 17.708 -8.737 -9.638 1.00 95.81 92 LYS A CA 1
ATOM 737 C C . LYS A 1 92 ? 16.932 -9.906 -10.248 1.00 95.81 92 LYS A C 1
ATOM 739 O O . LYS A 1 92 ? 17.450 -11.017 -10.313 1.00 95.81 92 LYS A O 1
ATOM 744 N N . CYS A 1 93 ? 15.720 -9.656 -10.737 1.00 93.31 93 CYS A N 1
ATOM 745 C CA . CYS A 1 93 ? 14.9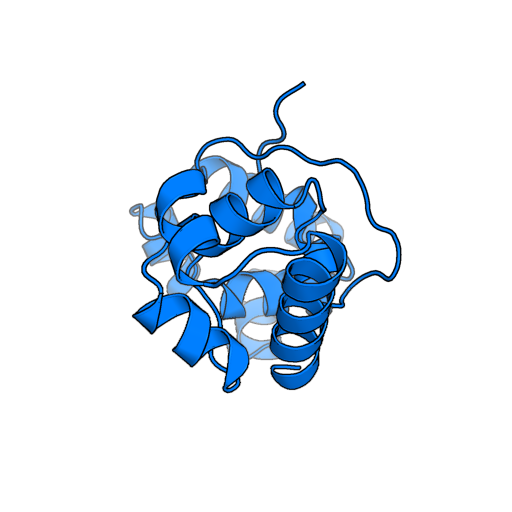07 -10.641 -11.451 1.00 93.31 93 CYS A CA 1
ATOM 746 C C . CYS A 1 93 ? 15.238 -10.753 -12.954 1.00 93.31 93 CYS A C 1
ATOM 748 O O . CYS A 1 93 ? 14.590 -11.532 -13.655 1.00 93.31 93 CYS A O 1
ATOM 750 N N . ASN A 1 94 ? 16.208 -9.985 -13.465 1.00 95.69 94 ASN A N 1
ATOM 751 C CA . ASN A 1 94 ? 16.575 -9.908 -14.881 1.00 95.69 94 ASN A CA 1
ATOM 752 C C . ASN A 1 94 ? 15.361 -9.677 -15.811 1.00 95.69 94 ASN A C 1
ATOM 754 O O . ASN A 1 94 ? 15.213 -10.309 -16.862 1.00 95.69 94 ASN A O 1
ATOM 758 N N . ILE A 1 95 ? 14.451 -8.788 -15.399 1.00 96.25 95 ILE A N 1
ATOM 759 C CA . ILE A 1 95 ? 13.240 -8.433 -16.146 1.00 96.25 95 ILE A CA 1
ATOM 760 C C . ILE A 1 95 ? 13.187 -6.920 -16.369 1.00 96.25 95 ILE A C 1
ATOM 762 O O . ILE A 1 95 ? 13.505 -6.132 -15.488 1.00 96.25 95 ILE A O 1
ATOM 766 N N . SER A 1 96 ? 12.783 -6.489 -17.564 1.00 96.81 96 SER A N 1
ATOM 767 C CA . SER A 1 96 ? 12.570 -5.065 -17.834 1.00 96.81 96 SER A CA 1
ATOM 768 C C . SER A 1 96 ? 11.240 -4.586 -17.251 1.00 96.81 96 SER A C 1
ATOM 770 O O . SER A 1 96 ? 10.293 -5.368 -17.137 1.00 96.81 96 SER A O 1
ATOM 772 N N . HIS A 1 97 ? 11.129 -3.282 -16.969 1.00 96.50 97 HIS A N 1
ATOM 773 C CA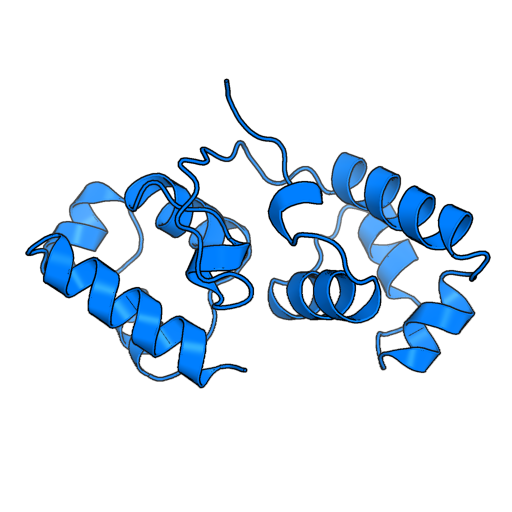 . HIS A 1 97 ? 9.850 -2.673 -16.586 1.00 96.50 97 HIS A CA 1
ATOM 774 C C . HIS A 1 97 ? 8.747 -3.002 -17.592 1.00 96.50 97 HIS A C 1
ATOM 776 O O . HIS A 1 97 ? 7.672 -3.421 -17.191 1.00 96.50 97 HIS A O 1
ATOM 782 N N . TRP A 1 98 ? 9.034 -2.883 -18.891 1.00 96.94 98 TRP A N 1
ATOM 783 C CA . TRP A 1 98 ? 8.073 -3.177 -19.953 1.00 96.94 98 TRP A CA 1
ATOM 784 C C . TRP A 1 98 ? 7.513 -4.604 -19.850 1.00 96.94 98 TRP A C 1
ATOM 786 O O . TRP A 1 98 ? 6.302 -4.799 -19.766 1.00 96.94 98 TRP A O 1
ATOM 796 N N . LYS A 1 99 ? 8.398 -5.607 -19.757 1.00 96.56 99 LYS A N 1
ATOM 797 C CA . LYS A 1 99 ? 7.993 -7.017 -19.662 1.00 96.56 99 LYS A CA 1
ATOM 798 C C . LYS A 1 99 ? 7.251 -7.303 -18.355 1.00 96.56 99 LYS A C 1
ATOM 800 O O . LYS A 1 99 ? 6.310 -8.091 -18.337 1.00 96.56 99 LYS A O 1
ATOM 805 N N . PHE A 1 100 ? 7.672 -6.672 -17.261 1.00 97.25 100 PHE A N 1
ATOM 806 C CA . PHE A 1 100 ? 7.013 -6.811 -15.969 1.00 97.25 100 PHE A CA 1
ATOM 807 C C . PHE A 1 100 ? 5.618 -6.174 -15.968 1.00 97.25 100 PHE A C 1
ATOM 809 O O . PHE A 1 100 ? 4.660 -6.830 -15.573 1.00 97.25 100 PHE A O 1
ATOM 816 N N . ALA A 1 101 ? 5.483 -4.943 -16.463 1.00 96.88 101 ALA A N 1
ATOM 817 C CA . ALA A 1 101 ? 4.214 -4.232 -16.556 1.00 96.88 101 ALA A CA 1
ATOM 818 C C . ALA A 1 101 ? 3.198 -5.024 -17.387 1.00 96.88 101 ALA A C 1
ATOM 820 O O . ALA A 1 101 ? 2.078 -5.236 -16.929 1.00 96.88 101 ALA A O 1
ATOM 821 N N . GLN A 1 102 ? 3.624 -5.570 -18.532 1.00 96.00 102 GLN A N 1
ATOM 822 C CA . GLN A 1 102 ? 2.797 -6.457 -19.349 1.00 96.00 102 GLN A CA 1
ATOM 823 C C . GLN A 1 102 ? 2.363 -7.718 -18.583 1.00 96.00 102 GLN A C 1
ATOM 825 O O . GLN A 1 102 ? 1.190 -8.082 -18.627 1.00 96.00 102 GLN A O 1
ATOM 830 N N . LYS A 1 103 ? 3.284 -8.369 -17.854 1.00 95.06 103 LYS A N 1
ATOM 831 C CA . LYS A 1 103 ? 2.996 -9.583 -17.066 1.00 95.06 103 LYS A CA 1
ATOM 832 C C . LYS A 1 103 ? 1.888 -9.354 -16.034 1.00 95.06 103 LYS A C 1
ATOM 834 O O . LYS A 1 103 ? 1.067 -10.245 -15.838 1.00 95.06 103 LYS A O 1
ATOM 839 N N . ILE A 1 104 ? 1.881 -8.198 -15.371 1.00 94.94 104 ILE A N 1
ATOM 840 C CA . ILE A 1 104 ? 0.963 -7.917 -14.255 1.00 94.94 104 ILE A CA 1
ATOM 841 C C . ILE A 1 104 ? -0.201 -6.993 -14.640 1.00 94.94 104 ILE A C 1
ATOM 843 O O . ILE A 1 104 ? -0.989 -6.606 -13.785 1.00 94.94 104 ILE A O 1
ATOM 847 N N . GLY A 1 105 ? -0.321 -6.626 -15.919 1.00 94.31 105 GLY A N 1
ATOM 848 C CA . GLY A 1 105 ? -1.389 -5.754 -16.414 1.00 94.31 105 GLY A CA 1
ATOM 849 C C . GLY A 1 105 ? -1.278 -4.289 -15.970 1.00 94.31 105 GLY A C 1
ATOM 850 O O . GLY A 1 105 ? -2.291 -3.593 -15.915 1.00 94.31 105 GLY A O 1
ATOM 851 N N . LEU A 1 106 ? -0.075 -3.802 -15.645 1.00 94.00 106 LEU A N 1
ATOM 852 C CA . LEU A 1 106 ? 0.158 -2.375 -15.407 1.00 94.00 106 LEU A CA 1
ATOM 853 C C . LEU A 1 106 ? 0.315 -1.619 -16.729 1.00 94.00 106 LEU A C 1
ATOM 855 O O . LEU A 1 106 ? 0.852 -2.134 -17.706 1.00 94.00 106 LEU A O 1
ATOM 859 N N . ASN A 1 107 ? -0.093 -0.350 -16.731 1.00 92.19 107 ASN A N 1
ATOM 860 C CA . ASN A 1 107 ? 0.185 0.550 -17.845 1.00 92.19 107 ASN A CA 1
ATOM 861 C C . ASN A 1 107 ? 1.706 0.709 -18.012 1.00 92.19 107 ASN A C 1
ATOM 863 O O . ASN A 1 107 ? 2.373 1.207 -17.113 1.00 92.19 107 ASN A O 1
ATOM 867 N N . GLU A 1 108 ? 2.245 0.350 -19.173 1.00 90.94 108 GLU A N 1
ATOM 868 C CA . GLU A 1 108 ? 3.683 0.412 -19.485 1.00 90.94 108 GLU A CA 1
ATOM 869 C C . GLU A 1 108 ? 4.285 1.827 -19.374 1.00 90.94 108 GLU A C 1
ATOM 871 O O . GLU A 1 108 ? 5.495 1.990 -19.236 1.00 90.94 108 GLU A O 1
ATOM 876 N N . SER A 1 109 ? 3.449 2.869 -19.423 1.00 93.69 109 SER A N 1
ATOM 877 C CA . SER A 1 109 ? 3.871 4.263 -19.249 1.00 93.69 109 SER A CA 1
ATOM 878 C C . SER A 1 109 ? 3.963 4.690 -17.784 1.00 93.69 109 SER A C 1
ATOM 880 O O . SER A 1 109 ? 4.503 5.762 -17.515 1.00 93.69 109 SER A O 1
ATOM 882 N N . CYS A 1 110 ? 3.470 3.889 -16.830 1.00 95.56 110 CYS A N 1
ATOM 883 C CA . CYS A 1 110 ? 3.405 4.278 -15.418 1.00 95.56 110 CYS A CA 1
ATOM 884 C C . CYS A 1 110 ? 4.774 4.671 -14.848 1.00 95.56 110 CYS A C 1
ATOM 886 O O . CYS A 1 110 ? 4.860 5.668 -14.139 1.00 95.56 110 CYS A O 1
ATOM 888 N N . LEU A 1 111 ? 5.857 3.993 -15.246 1.00 96.31 111 LEU A N 1
ATOM 889 C CA . LEU A 1 111 ? 7.205 4.348 -14.805 1.00 96.31 111 LEU A CA 1
ATOM 890 C C . LEU A 1 111 ? 7.594 5.777 -15.201 1.00 96.31 111 LEU A C 1
ATOM 892 O O . LEU A 1 111 ? 8.202 6.483 -14.402 1.00 96.31 111 LEU A O 1
ATOM 896 N N . ARG A 1 112 ? 7.213 6.232 -16.401 1.00 96.38 112 ARG A N 1
ATOM 897 C CA . ARG A 1 112 ? 7.477 7.608 -16.849 1.00 96.38 112 ARG A CA 1
ATOM 898 C C . ARG A 1 112 ? 6.727 8.620 -15.987 1.00 96.38 112 ARG A C 1
ATOM 900 O O . ARG A 1 112 ? 7.294 9.644 -15.624 1.00 96.38 112 ARG A O 1
ATOM 907 N N . HIS A 1 113 ? 5.472 8.325 -15.661 1.00 96.50 113 HIS A N 1
ATOM 908 C CA . HIS A 1 113 ? 4.660 9.157 -14.774 1.00 96.50 113 HIS A CA 1
ATOM 909 C C . HIS A 1 113 ? 5.261 9.223 -13.369 1.00 96.50 113 HIS A C 1
ATOM 911 O O . HIS A 1 113 ? 5.384 10.307 -12.801 1.00 96.50 113 HIS A O 1
ATOM 917 N N . TRP A 1 114 ? 5.739 8.092 -12.842 1.00 96.81 114 TRP A N 1
ATOM 918 C CA . TRP A 1 114 ? 6.402 8.067 -11.541 1.00 96.81 114 TRP A CA 1
ATOM 919 C C . TRP A 1 114 ? 7.695 8.878 -11.536 1.00 96.81 114 TRP A C 1
ATOM 921 O O . TRP A 1 114 ? 7.929 9.668 -10.627 1.00 96.81 114 TRP A O 1
ATOM 931 N N . GLN A 1 115 ? 8.503 8.763 -12.591 1.00 95.44 115 GLN A N 1
ATOM 932 C CA . GLN A 1 115 ? 9.708 9.579 -12.773 1.00 95.44 115 GLN A CA 1
ATOM 933 C C . GLN A 1 115 ? 9.404 11.079 -12.904 1.00 95.44 115 GLN A C 1
ATOM 935 O O . GLN A 1 115 ? 10.253 11.900 -12.567 1.00 95.44 115 GLN A O 1
ATOM 940 N N . ALA A 1 116 ? 8.204 11.440 -13.365 1.00 95.69 116 ALA A N 1
ATOM 941 C CA . ALA A 1 116 ? 7.720 12.818 -13.410 1.00 95.69 116 ALA A CA 1
ATOM 942 C C . ALA A 1 116 ? 7.134 13.309 -12.068 1.00 95.69 116 ALA A C 1
ATOM 944 O O . ALA A 1 116 ? 6.742 14.470 -11.969 1.00 95.69 116 ALA A O 1
ATOM 945 N N . GLY A 1 117 ? 7.091 12.455 -11.038 1.00 92.12 117 GLY A N 1
ATOM 946 C CA . GLY A 1 117 ? 6.665 12.797 -9.679 1.00 92.12 117 GLY A CA 1
ATOM 947 C C . GLY A 1 117 ? 5.288 12.267 -9.274 1.00 92.12 117 GLY A C 1
ATOM 948 O O . GLY A 1 117 ? 4.877 12.486 -8.136 1.00 92.12 117 GLY A O 1
ATOM 949 N N . GLU A 1 118 ? 4.569 11.559 -10.150 1.00 94.50 118 GLU A N 1
ATOM 950 C CA . GLU A 1 118 ? 3.319 10.897 -9.759 1.00 94.50 118 GLU A CA 1
ATOM 951 C C . GLU A 1 118 ? 3.597 9.707 -8.828 1.00 94.50 118 GLU A C 1
ATOM 953 O O . GLU A 1 118 ? 4.580 8.991 -8.991 1.00 94.50 118 GLU A O 1
ATOM 958 N N . SER A 1 119 ? 2.720 9.435 -7.863 1.00 91.19 119 SER A N 1
ATOM 959 C CA . SER A 1 119 ? 2.871 8.261 -6.993 1.00 91.19 119 SER A CA 1
ATOM 960 C C . SER A 1 119 ? 2.022 7.089 -7.496 1.00 91.19 119 SER A C 1
ATOM 962 O O . SER A 1 119 ? 0.88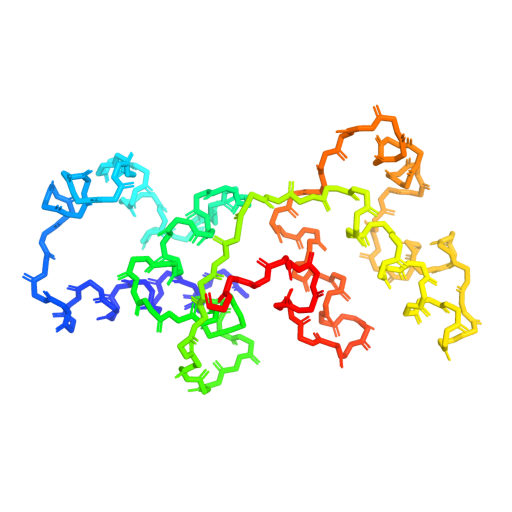1 7.303 -7.920 1.00 91.19 119 SER A O 1
ATOM 964 N N . PRO A 1 120 ? 2.510 5.836 -7.413 1.00 95.81 120 PRO A N 1
ATOM 965 C CA . PRO A 1 120 ? 1.647 4.673 -7.575 1.00 95.81 120 PRO A CA 1
ATOM 966 C C . PRO A 1 120 ? 0.523 4.700 -6.533 1.00 95.81 120 PRO A C 1
ATOM 968 O O . PRO A 1 120 ? 0.692 5.168 -5.405 1.00 95.81 120 PRO A O 1
ATOM 971 N N . ASN A 1 121 ? -0.644 4.177 -6.904 1.00 95.62 121 ASN A N 1
ATOM 972 C CA . ASN A 1 121 ? -1.712 3.960 -5.935 1.00 95.62 121 ASN A CA 1
ATOM 973 C C . ASN A 1 121 ? -1.442 2.695 -5.100 1.00 95.62 121 ASN A C 1
ATOM 975 O O . ASN A 1 121 ? -0.578 1.880 -5.426 1.00 95.62 121 ASN A O 1
ATOM 979 N N . MET A 1 122 ? -2.222 2.519 -4.033 1.00 96.06 122 MET A N 1
ATOM 980 C CA . MET A 1 122 ? -2.044 1.412 -3.095 1.00 96.06 122 MET A CA 1
ATOM 981 C C . MET A 1 122 ? -2.195 0.034 -3.761 1.00 96.06 122 MET A C 1
ATOM 983 O O . MET A 1 122 ? -1.369 -0.843 -3.525 1.00 96.06 122 MET A O 1
ATOM 987 N N . SER A 1 123 ? -3.185 -0.149 -4.648 1.00 94.25 123 SER A N 1
ATOM 988 C CA . SER A 1 123 ? -3.363 -1.408 -5.390 1.00 94.25 123 SER A CA 1
ATOM 989 C C . SER A 1 123 ? -2.140 -1.750 -6.233 1.00 94.25 123 SER A C 1
ATOM 991 O O . SER A 1 123 ? -1.742 -2.907 -6.300 1.00 94.25 123 SER A O 1
ATOM 993 N N . THR A 1 124 ? -1.547 -0.750 -6.888 1.00 96.19 124 THR A N 1
ATOM 994 C CA . THR A 1 124 ? -0.343 -0.932 -7.699 1.00 96.19 124 THR A CA 1
ATOM 995 C C . THR A 1 124 ? 0.835 -1.385 -6.845 1.00 96.19 124 THR A C 1
ATOM 997 O O . THR A 1 124 ? 1.530 -2.310 -7.249 1.00 96.19 124 THR A O 1
ATOM 1000 N N . LEU A 1 125 ? 1.042 -0.792 -5.667 1.00 97.06 125 LEU A N 1
ATOM 1001 C CA . LEU A 1 125 ? 2.117 -1.203 -4.758 1.00 97.06 125 LEU A CA 1
ATOM 1002 C C . LEU A 1 125 ? 1.935 -2.644 -4.266 1.00 97.06 125 LEU A C 1
ATOM 1004 O O . LEU A 1 125 ? 2.880 -3.424 -4.332 1.00 97.06 125 LEU A O 1
ATOM 1008 N N . ILE A 1 126 ? 0.715 -3.015 -3.862 1.00 95.44 126 ILE A N 1
ATOM 1009 C CA . ILE A 1 126 ? 0.380 -4.386 -3.444 1.00 95.44 126 ILE A CA 1
ATOM 1010 C C . ILE A 1 126 ? 0.644 -5.375 -4.585 1.00 95.44 126 ILE A C 1
ATOM 1012 O O . ILE A 1 126 ? 1.301 -6.393 -4.389 1.00 95.44 126 ILE A O 1
ATOM 1016 N N . LEU A 1 127 ? 0.184 -5.054 -5.798 1.00 95.19 127 LEU A N 1
ATOM 1017 C CA . LEU A 1 127 ? 0.364 -5.905 -6.972 1.00 95.19 127 LEU A CA 1
ATOM 1018 C C . LEU A 1 127 ? 1.845 -6.095 -7.332 1.00 95.19 127 LEU A C 1
ATOM 1020 O O . LEU A 1 127 ? 2.246 -7.193 -7.720 1.00 95.19 127 LEU A O 1
ATOM 1024 N N . ILE A 1 128 ? 2.650 -5.034 -7.214 1.00 96.12 128 ILE A N 1
ATOM 1025 C CA . ILE A 1 128 ? 4.098 -5.081 -7.436 1.00 96.12 128 ILE A CA 1
ATOM 1026 C C . ILE A 1 128 ? 4.771 -5.968 -6.382 1.00 96.12 128 ILE A C 1
ATOM 1028 O O . ILE A 1 128 ? 5.543 -6.845 -6.765 1.00 96.12 128 ILE A O 1
ATOM 1032 N N . ALA A 1 129 ? 4.471 -5.757 -5.096 1.00 95.69 129 ALA A N 1
ATOM 1033 C CA . ALA A 1 129 ? 5.031 -6.525 -3.983 1.00 95.69 129 ALA A CA 1
ATOM 1034 C C . ALA A 1 129 ? 4.764 -8.029 -4.151 1.00 95.69 129 ALA A C 1
ATOM 1036 O O . ALA A 1 129 ? 5.701 -8.828 -4.203 1.00 95.69 129 ALA A O 1
ATOM 1037 N N . ASP A 1 130 ? 3.496 -8.386 -4.374 1.00 94.00 130 ASP A N 1
ATOM 1038 C CA . ASP A 1 130 ? 3.029 -9.761 -4.568 1.00 94.00 130 ASP A CA 1
ATOM 1039 C C . ASP A 1 130 ? 3.722 -10.447 -5.761 1.00 94.00 130 ASP A C 1
ATOM 1041 O O . ASP A 1 130 ? 4.273 -11.539 -5.639 1.00 94.00 130 ASP A O 1
ATOM 1045 N N . ASN A 1 131 ? 3.806 -9.774 -6.917 1.00 95.25 131 ASN A N 1
ATOM 1046 C CA . ASN A 1 131 ? 4.400 -10.365 -8.125 1.00 95.25 131 ASN A CA 1
ATOM 1047 C C . ASN A 1 131 ? 5.932 -10.432 -8.123 1.00 95.25 131 ASN A C 1
ATOM 1049 O O . ASN A 1 131 ? 6.504 -11.178 -8.930 1.00 95.25 131 ASN A O 1
ATOM 1053 N N . LEU A 1 132 ? 6.591 -9.635 -7.281 1.00 94.38 132 LEU A N 1
ATOM 1054 C CA . LEU A 1 132 ? 8.036 -9.693 -7.057 1.00 94.38 132 LEU A CA 1
ATOM 1055 C C . LEU A 1 132 ? 8.409 -10.603 -5.880 1.00 94.38 132 LEU A C 1
ATOM 1057 O O . LEU A 1 132 ? 9.587 -10.921 -5.734 1.00 94.38 132 LEU A O 1
ATOM 1061 N N . GLY A 1 133 ? 7.436 -11.038 -5.071 1.00 94.00 133 GLY A N 1
ATOM 1062 C CA . GLY A 1 133 ? 7.679 -11.836 -3.870 1.00 94.00 133 GLY A CA 1
ATOM 1063 C C . GLY A 1 133 ? 8.470 -11.071 -2.809 1.00 94.00 133 GLY A C 1
ATOM 1064 O O . GLY A 1 133 ? 9.319 -11.655 -2.138 1.00 94.00 133 GLY A O 1
ATOM 1065 N N . VAL A 1 134 ? 8.243 -9.760 -2.698 1.00 95.12 134 VAL A N 1
ATOM 1066 C CA . VAL A 1 134 ? 8.889 -8.891 -1.705 1.00 95.12 134 VAL A CA 1
ATOM 1067 C C . VAL A 1 134 ? 7.851 -8.316 -0.751 1.00 95.12 134 VAL A C 1
ATOM 1069 O O . VAL A 1 134 ? 6.689 -8.159 -1.114 1.00 95.12 134 VAL A O 1
ATOM 1072 N N . SER A 1 135 ? 8.295 -7.970 0.454 1.00 95.31 135 SER A N 1
ATOM 1073 C CA . SER A 1 135 ? 7.484 -7.231 1.422 1.00 95.31 135 SER A CA 1
ATOM 1074 C C . SER A 1 135 ? 7.037 -5.887 0.842 1.00 95.31 135 SER A C 1
ATOM 1076 O O . SER A 1 135 ? 7.845 -5.162 0.252 1.00 95.31 135 SER A O 1
ATOM 1078 N N . LEU A 1 136 ? 5.768 -5.531 1.043 1.00 95.25 136 LEU A N 1
ATOM 1079 C CA . LEU A 1 136 ? 5.229 -4.218 0.694 1.00 95.25 136 LEU A CA 1
ATOM 1080 C C . LEU A 1 136 ? 5.959 -3.104 1.446 1.00 95.25 136 LEU A C 1
ATOM 1082 O O . LEU A 1 136 ? 6.187 -2.033 0.882 1.00 95.25 136 LEU A O 1
ATOM 1086 N N . ASP A 1 137 ? 6.375 -3.380 2.683 1.00 95.62 137 ASP A N 1
ATOM 1087 C CA . ASP A 1 137 ? 7.067 -2.443 3.568 1.00 95.62 137 ASP A CA 1
ATOM 1088 C C . ASP A 1 137 ? 8.431 -2.015 3.022 1.00 95.62 137 ASP A C 1
ATOM 1090 O O . ASP A 1 137 ? 8.876 -0.899 3.283 1.00 95.62 137 ASP A O 1
ATOM 1094 N N . MET A 1 138 ? 9.054 -2.842 2.174 1.00 95.25 138 MET A N 1
ATOM 1095 C CA . MET A 1 138 ? 10.328 -2.530 1.519 1.00 95.25 138 MET A CA 1
ATOM 1096 C C . MET A 1 138 ? 10.260 -1.257 0.664 1.00 95.25 138 MET A C 1
ATOM 1098 O O . MET A 1 138 ? 11.273 -0.588 0.485 1.00 95.25 138 MET A O 1
ATOM 1102 N N . PHE A 1 139 ? 9.090 -0.904 0.127 1.00 95.38 139 PHE A N 1
ATOM 1103 C CA . PHE A 1 139 ? 8.928 0.282 -0.719 1.00 95.38 139 PHE A CA 1
ATOM 1104 C C . PHE A 1 139 ? 8.813 1.595 0.061 1.00 95.38 139 PHE A C 1
ATOM 1106 O O . PHE A 1 139 ? 8.676 2.656 -0.552 1.00 95.38 139 PHE A O 1
ATOM 1113 N N . PHE A 1 140 ? 8.850 1.539 1.391 1.00 94.81 140 PHE A N 1
ATOM 1114 C CA . PHE A 1 140 ? 8.600 2.676 2.259 1.00 94.81 140 PHE A CA 1
ATOM 1115 C C . PHE A 1 140 ? 9.788 2.954 3.175 1.00 94.81 140 PHE A C 1
ATOM 1117 O O . PHE A 1 140 ? 10.515 2.059 3.595 1.00 94.81 140 PHE A O 1
ATOM 1124 N N . GLU A 1 141 ? 9.968 4.227 3.518 1.00 89.12 141 GLU A N 1
ATOM 1125 C CA . GLU A 1 141 ? 10.937 4.620 4.536 1.00 89.12 141 GLU A CA 1
ATOM 1126 C C . GLU A 1 141 ? 10.368 4.389 5.937 1.00 89.12 141 GLU A C 1
ATOM 1128 O O . GLU A 1 141 ? 9.291 4.895 6.278 1.00 89.12 141 GLU A O 1
ATOM 1133 N N . ILE A 1 142 ? 11.127 3.657 6.752 1.00 86.25 142 ILE A N 1
ATOM 1134 C CA . ILE A 1 142 ? 10.802 3.342 8.142 1.00 86.25 142 ILE A CA 1
ATOM 1135 C C . ILE A 1 142 ? 11.567 4.303 9.058 1.00 86.25 142 ILE A C 1
ATOM 1137 O O . ILE A 1 142 ? 12.771 4.507 8.902 1.00 86.25 142 ILE A O 1
ATOM 1141 N N . LYS A 1 143 ? 10.867 4.907 10.019 1.00 81.38 143 LYS A N 1
ATOM 1142 C CA . LYS A 1 143 ? 11.458 5.705 11.093 1.00 81.38 143 LYS A CA 1
ATOM 1143 C C . LYS A 1 143 ? 11.997 4.768 12.173 1.00 81.38 143 LYS A C 1
ATOM 1145 O O . LYS A 1 143 ? 11.277 3.879 12.623 1.00 81.38 143 LYS A O 1
ATOM 1150 N N . HIS A 1 144 ? 13.246 4.997 12.567 1.00 62.38 144 HIS A N 1
ATOM 1151 C CA . HIS A 1 144 ? 13.868 4.385 13.742 1.00 62.38 144 HIS A CA 1
ATOM 1152 C C . HIS A 1 144 ? 13.529 5.157 15.017 1.00 62.38 144 HIS A C 1
ATOM 1154 O O . HIS A 1 144 ? 13.364 6.398 14.923 1.00 62.38 144 HIS A O 1
#

Sequence (144 aa):
MVDKFSDILSDLIIENNCSLRELERRCGVASSQLSRYLKGTIPNVKVAMTLANYFECGLDYLFGLSDEKQNIFYANFDTYNFIKIYLDCLSKCNISHWKFAQKIGLNESCLRHWQAGESPNMSTLILIADNLGVSLDMFFEIKH

Secondary structure (DSSP, 8-state):
-HHHHHHHHHHHHHHTT--HHHHHHHH---HHHHHHHTTT-PPPHHHHHHHHHHHT--HHHHTTS-S------B-S--HHHHHHHHHHHHHHTT--HHHHHHHHT--TTHHHHHHTTPPPPHHHHHHHHHHHT--GGGGSPBP-